Protein AF-A0A944RLY0-F1 (afdb_monomer)

pLDDT: mean 78.67, std 9.98, range [47.44, 89.25]

Mean predicted aligned error: 11.29 Å

Structure (mmCIF, N/CA/C/O backbone):
data_AF-A0A944RLY0-F1
#
_entry.id   AF-A0A944RLY0-F1
#
loop_
_atom_site.group_PDB
_atom_site.id
_atom_site.type_symbol
_atom_site.label_atom_id
_atom_site.label_alt_id
_atom_site.label_comp_id
_atom_site.label_asym_id
_atom_site.label_entity_id
_atom_site.label_seq_id
_atom_site.pdbx_PDB_ins_code
_atom_site.Cartn_x
_atom_site.Cartn_y
_atom_site.Cartn_z
_atom_site.occupancy
_atom_site.B_iso_or_equiv
_atom_site.auth_seq_id
_atom_site.auth_comp_id
_atom_site.auth_asym_id
_atom_site.auth_atom_id
_atom_site.pdbx_PDB_model_num
ATOM 1 N N . MET A 1 1 ? -25.257 1.732 -1.515 1.00 56.75 1 MET A N 1
ATOM 2 C CA . MET A 1 1 ? -23.867 2.101 -1.173 1.00 56.75 1 MET A CA 1
ATOM 3 C C . MET A 1 1 ? -23.917 3.316 -0.268 1.00 56.75 1 MET A C 1
ATOM 5 O O . MET A 1 1 ? -24.567 4.286 -0.644 1.00 56.75 1 MET A O 1
ATOM 9 N N . SER A 1 2 ? -23.332 3.249 0.930 1.00 76.38 2 SER A N 1
ATOM 10 C CA . SER A 1 2 ? -23.209 4.427 1.796 1.00 76.38 2 SER A CA 1
ATOM 11 C C . SER A 1 2 ? -22.203 5.405 1.179 1.00 76.38 2 SER A C 1
ATOM 13 O O . SER A 1 2 ? -21.311 5.002 0.429 1.00 76.38 2 SER A O 1
ATOM 15 N N . LYS A 1 3 ? -22.363 6.705 1.449 1.00 80.19 3 LYS A N 1
ATOM 16 C CA . LYS A 1 3 ? -21.466 7.764 0.942 1.00 80.19 3 LYS A CA 1
ATOM 17 C C . LYS A 1 3 ? -19.996 7.478 1.276 1.00 80.19 3 LYS A C 1
ATOM 19 O O . LYS A 1 3 ? -19.114 7.736 0.464 1.00 80.19 3 LYS A O 1
ATOM 24 N N . ASP A 1 4 ? -19.768 6.850 2.419 1.00 81.50 4 ASP A N 1
ATOM 25 C CA . ASP A 1 4 ? -18.459 6.464 2.942 1.00 81.50 4 ASP A CA 1
ATOM 26 C C . ASP A 1 4 ? -17.734 5.482 2.007 1.00 81.50 4 ASP A C 1
ATOM 28 O O . ASP A 1 4 ? -16.530 5.594 1.787 1.00 81.50 4 ASP A O 1
ATOM 32 N N . THR A 1 5 ? -18.473 4.560 1.374 1.00 83.75 5 THR A N 1
ATOM 33 C CA . THR A 1 5 ? -17.919 3.610 0.396 1.00 83.75 5 THR A CA 1
ATOM 34 C C . THR A 1 5 ? -17.418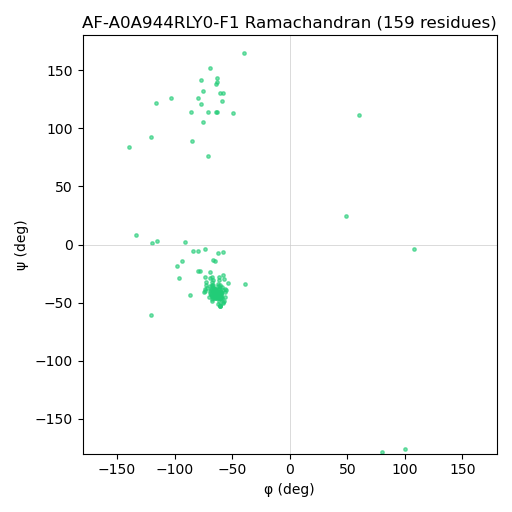 4.328 -0.857 1.00 83.75 5 THR A C 1
ATOM 36 O O . THR A 1 5 ? -16.344 4.013 -1.358 1.00 83.75 5 THR A O 1
ATOM 39 N N . LEU A 1 6 ? -18.170 5.317 -1.353 1.00 84.50 6 LEU A N 1
ATOM 40 C CA . LEU A 1 6 ? -17.787 6.113 -2.526 1.00 84.50 6 LEU A CA 1
ATOM 41 C C . LEU A 1 6 ? -16.517 6.931 -2.266 1.00 84.50 6 LEU A C 1
ATOM 43 O O . LEU A 1 6 ? -15.643 6.995 -3.128 1.00 84.50 6 LEU A O 1
ATOM 47 N N . ILE A 1 7 ? -16.393 7.507 -1.069 1.00 86.56 7 ILE A N 1
ATOM 48 C CA . ILE A 1 7 ? -15.205 8.273 -0.673 1.00 86.56 7 ILE A CA 1
ATOM 49 C C . ILE A 1 7 ? -13.990 7.349 -0.530 1.00 86.56 7 ILE A C 1
ATOM 51 O O . ILE A 1 7 ? -12.914 7.683 -1.020 1.00 86.56 7 ILE A O 1
ATOM 55 N N . ALA A 1 8 ? -14.160 6.167 0.070 1.00 84.12 8 ALA A N 1
ATOM 56 C CA . ALA A 1 8 ? -13.089 5.178 0.187 1.00 84.12 8 ALA A CA 1
ATOM 57 C C . ALA A 1 8 ? -12.585 4.705 -1.186 1.00 84.12 8 ALA A C 1
ATOM 59 O O . ALA A 1 8 ? -11.377 4.621 -1.406 1.00 84.12 8 ALA A O 1
ATOM 60 N N . ILE A 1 9 ? -13.498 4.460 -2.132 1.00 86.25 9 ILE A N 1
ATOM 61 C CA . ILE A 1 9 ? -13.141 4.129 -3.516 1.00 86.25 9 ILE A CA 1
ATOM 62 C C . ILE A 1 9 ? -12.345 5.283 -4.131 1.00 86.25 9 ILE A C 1
ATOM 64 O O . ILE A 1 9 ? -11.236 5.059 -4.603 1.00 86.25 9 ILE A O 1
ATOM 68 N N . GLY A 1 10 ? -12.858 6.516 -4.071 1.00 85.88 10 GLY A N 1
ATOM 69 C CA . GLY A 1 10 ? -12.179 7.690 -4.629 1.00 85.88 10 GLY A CA 1
ATOM 70 C C . GLY A 1 10 ? -10.773 7.899 -4.063 1.00 85.88 10 GLY A C 1
ATOM 71 O O . GLY A 1 10 ? -9.842 8.169 -4.818 1.00 85.88 10 GLY A O 1
ATOM 72 N N . ALA A 1 11 ? -10.596 7.695 -2.757 1.00 85.50 11 ALA A N 1
ATOM 73 C CA . ALA A 1 11 ? -9.293 7.754 -2.104 1.00 85.50 11 ALA A CA 1
ATOM 74 C C . ALA A 1 11 ? -8.324 6.673 -2.608 1.00 85.50 11 ALA A C 1
ATOM 76 O O . ALA A 1 11 ? -7.160 6.975 -2.861 1.00 85.50 11 ALA A O 1
ATOM 77 N N . GLY A 1 12 ? -8.805 5.440 -2.800 1.00 83.00 12 GLY A N 1
ATOM 78 C CA . GLY A 1 12 ? -8.017 4.353 -3.386 1.00 83.00 12 GLY A CA 1
ATOM 79 C C . GLY A 1 12 ? -7.588 4.646 -4.824 1.00 83.00 12 GLY A C 1
ATOM 80 O O . GLY A 1 12 ? -6.431 4.439 -5.178 1.00 83.00 12 GLY A O 1
ATOM 81 N N . VAL A 1 13 ? -8.494 5.204 -5.634 1.00 87.06 13 VAL A N 1
ATOM 82 C CA . VAL A 1 13 ? -8.194 5.625 -7.011 1.00 87.06 13 VAL A CA 1
ATOM 83 C C . VAL A 1 13 ? -7.133 6.728 -7.028 1.00 87.06 13 VAL A C 1
ATOM 85 O O . VAL A 1 13 ? -6.124 6.593 -7.715 1.00 87.06 13 VAL A O 1
ATOM 88 N N . LEU A 1 14 ? -7.328 7.797 -6.248 1.00 87.31 14 LEU A N 1
ATOM 89 C CA . LEU A 1 14 ? -6.378 8.910 -6.125 1.00 87.31 14 LEU A CA 1
ATOM 90 C C . LEU A 1 14 ? -4.990 8.431 -5.690 1.00 87.31 14 LEU A C 1
ATOM 92 O O . LEU A 1 14 ? -3.990 8.838 -6.277 1.00 87.31 14 LEU A O 1
ATOM 96 N N . SER A 1 15 ? -4.945 7.546 -4.695 1.00 83.12 15 SER A N 1
ATOM 97 C CA . SER A 1 15 ? -3.709 6.947 -4.198 1.00 83.12 15 SER A CA 1
ATOM 98 C C . SER A 1 15 ? -3.001 6.118 -5.271 1.00 83.12 15 SER A C 1
ATOM 100 O O . SER A 1 15 ? -1.810 6.308 -5.493 1.00 83.12 15 SER A O 1
ATOM 102 N N . ALA A 1 16 ? -3.722 5.275 -6.016 1.00 82.44 16 ALA A N 1
ATOM 103 C CA . ALA A 1 16 ? -3.121 4.487 -7.090 1.00 82.44 16 ALA A CA 1
ATOM 104 C C . ALA A 1 16 ? -2.560 5.357 -8.216 1.00 82.44 16 ALA A C 1
ATOM 106 O O . ALA A 1 16 ? -1.435 5.132 -8.655 1.00 82.44 16 ALA A O 1
ATOM 107 N N . PHE A 1 17 ? -3.294 6.389 -8.644 1.00 83.81 17 PHE A N 1
ATOM 108 C CA . PHE A 1 17 ? -2.783 7.334 -9.639 1.00 83.81 17 PHE A CA 1
ATOM 109 C C . PHE A 1 17 ? -1.510 8.027 -9.153 1.00 83.81 17 PHE A C 1
ATOM 111 O O . PHE A 1 17 ? -0.531 8.095 -9.896 1.00 83.81 17 PHE A O 1
ATOM 118 N N . ALA A 1 18 ? -1.504 8.485 -7.900 1.00 81.94 18 ALA A N 1
ATOM 119 C CA . ALA A 1 18 ? -0.342 9.104 -7.277 1.00 81.94 18 ALA A CA 1
ATOM 120 C C . ALA A 1 18 ? 0.851 8.132 -7.187 1.00 81.94 18 ALA A C 1
ATOM 122 O O . ALA A 1 18 ? 1.972 8.509 -7.526 1.00 81.94 18 ALA A O 1
ATOM 123 N N . ALA A 1 19 ? 0.609 6.866 -6.838 1.00 80.00 19 ALA A N 1
ATOM 124 C CA . ALA A 1 19 ? 1.631 5.824 -6.778 1.00 80.00 19 ALA A CA 1
ATOM 125 C C . ALA A 1 19 ? 2.198 5.462 -8.159 1.00 80.00 19 ALA A C 1
ATOM 127 O O . ALA A 1 19 ? 3.378 5.149 -8.276 1.00 80.00 19 ALA A O 1
ATOM 128 N N . THR A 1 20 ? 1.391 5.537 -9.220 1.00 80.38 20 THR A N 1
ATOM 129 C CA . THR A 1 20 ? 1.829 5.262 -10.601 1.00 80.38 20 THR A CA 1
ATOM 130 C C . THR A 1 20 ? 2.335 6.491 -11.352 1.00 80.38 20 THR A C 1
ATOM 132 O O . THR A 1 20 ? 2.720 6.385 -12.515 1.00 80.38 20 THR A O 1
ATOM 135 N N . ALA A 1 21 ? 2.386 7.658 -10.704 1.00 82.19 21 ALA A N 1
ATOM 136 C CA . ALA A 1 21 ? 2.787 8.909 -11.345 1.00 82.19 21 ALA A CA 1
ATOM 137 C C . ALA A 1 21 ? 4.199 8.850 -11.953 1.00 82.19 21 ALA A C 1
ATOM 139 O O . ALA A 1 21 ? 4.483 9.568 -12.913 1.00 82.19 21 ALA A O 1
ATOM 140 N N . PHE A 1 22 ? 5.078 7.984 -11.430 1.00 77.56 22 PHE A N 1
ATOM 141 C CA . PHE A 1 22 ? 6.435 7.798 -11.955 1.00 77.56 22 PHE A CA 1
ATOM 142 C C . PHE A 1 22 ? 6.456 7.297 -13.406 1.00 77.56 22 PHE A C 1
ATOM 144 O O . PHE A 1 22 ? 7.390 7.633 -14.130 1.00 77.56 22 PHE A O 1
ATOM 151 N N . ILE A 1 23 ? 5.423 6.570 -13.855 1.00 79.75 23 ILE A N 1
ATOM 152 C CA . ILE A 1 23 ? 5.314 6.063 -15.234 1.00 79.75 23 ILE A CA 1
ATOM 153 C C . ILE A 1 23 ? 5.269 7.225 -16.235 1.00 79.75 23 ILE A C 1
ATOM 155 O O . ILE A 1 23 ? 5.821 7.141 -17.327 1.00 79.75 23 ILE A O 1
ATOM 159 N N . SER A 1 24 ? 4.655 8.342 -15.849 1.00 74.25 24 SER A N 1
ATOM 160 C CA . SER A 1 24 ? 4.478 9.507 -16.717 1.00 74.25 24 SER A CA 1
ATOM 161 C C . SER A 1 24 ? 5.765 10.314 -16.941 1.00 74.25 24 SER A C 1
ATOM 163 O O . SER A 1 24 ? 5.720 11.306 -17.665 1.00 74.25 24 SER A O 1
ATOM 165 N N . HIS A 1 25 ? 6.886 9.953 -16.295 1.00 76.69 25 HIS A N 1
ATOM 166 C CA . HIS A 1 25 ? 8.175 10.671 -16.331 1.00 76.69 25 HIS A CA 1
ATOM 167 C C . HIS A 1 25 ? 8.061 12.191 -16.081 1.00 76.69 25 HIS A C 1
ATOM 169 O O . HIS A 1 25 ? 8.908 12.979 -16.504 1.00 76.69 25 HIS A O 1
ATOM 175 N N . ALA A 1 26 ? 7.002 12.622 -15.391 1.00 79.12 26 ALA A N 1
ATOM 176 C CA . ALA A 1 26 ? 6.717 14.029 -15.174 1.00 79.12 26 ALA A CA 1
ATOM 177 C C . ALA A 1 26 ? 7.631 14.613 -14.079 1.00 79.12 26 ALA A C 1
ATOM 179 O O . ALA A 1 26 ? 7.855 13.960 -13.050 1.00 79.12 26 ALA A O 1
ATOM 180 N N . PRO A 1 27 ? 8.115 15.860 -14.231 1.00 74.25 27 PRO A N 1
ATOM 181 C CA . PRO A 1 27 ? 8.819 16.547 -13.156 1.00 74.25 27 PRO A CA 1
ATOM 182 C C . PRO A 1 27 ? 7.855 16.738 -11.975 1.00 74.25 27 PRO A C 1
ATOM 184 O O . PRO A 1 27 ? 6.849 17.431 -12.089 1.00 74.25 27 PRO A O 1
ATOM 187 N N . GLY A 1 28 ? 8.135 16.073 -10.851 1.00 76.25 28 GLY A N 1
ATOM 188 C CA . GLY A 1 28 ? 7.268 16.059 -9.662 1.00 76.25 28 GLY A CA 1
ATOM 189 C C . GLY A 1 28 ? 6.532 14.740 -9.40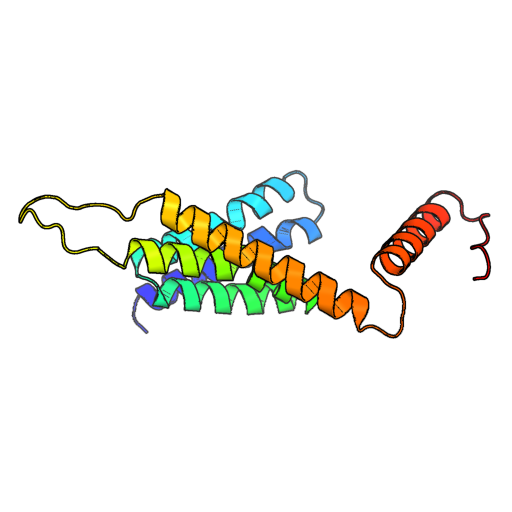7 1.00 76.25 28 GLY A C 1
ATOM 190 O O . GLY A 1 28 ? 5.914 14.588 -8.356 1.00 76.25 28 GLY A O 1
ATOM 191 N N . ALA A 1 29 ? 6.655 13.750 -10.296 1.00 80.19 29 ALA A N 1
ATOM 192 C CA . ALA A 1 29 ? 6.064 12.427 -10.098 1.00 80.19 29 ALA A CA 1
ATOM 193 C C . ALA A 1 29 ? 6.496 11.762 -8.778 1.00 80.19 29 ALA A C 1
ATOM 195 O O . ALA A 1 29 ? 5.666 11.193 -8.078 1.00 80.19 29 ALA A O 1
ATOM 196 N N . MET A 1 30 ? 7.767 11.903 -8.385 1.00 78.88 30 MET A N 1
ATOM 197 C CA . MET A 1 30 ? 8.267 11.372 -7.108 1.00 78.88 30 MET A CA 1
ATOM 198 C C . MET A 1 30 ? 7.539 11.969 -5.900 1.00 78.88 30 MET A C 1
ATOM 200 O O . MET A 1 30 ? 7.248 11.261 -4.942 1.00 78.88 30 MET A O 1
ATOM 204 N N . MET A 1 31 ? 7.187 13.255 -5.955 1.00 83.56 31 MET A N 1
ATOM 205 C CA . MET A 1 31 ? 6.448 13.911 -4.877 1.00 83.56 31 MET A CA 1
ATOM 206 C C . MET A 1 31 ? 5.018 13.364 -4.763 1.00 83.56 31 MET A C 1
ATOM 208 O O . MET A 1 31 ? 4.520 13.189 -3.654 1.00 83.56 31 MET A O 1
ATOM 212 N N . LEU A 1 32 ? 4.383 13.031 -5.893 1.00 82.44 32 LEU A N 1
ATOM 213 C CA . LEU A 1 32 ? 3.072 12.377 -5.910 1.00 82.44 32 LEU A CA 1
ATOM 214 C C . LEU A 1 32 ? 3.130 10.971 -5.310 1.00 82.44 32 LEU A C 1
ATOM 216 O O . LEU A 1 32 ? 2.249 10.628 -4.530 1.00 82.44 32 LEU A O 1
ATOM 220 N N . VAL A 1 33 ? 4.182 10.198 -5.590 1.00 82.50 33 VAL A N 1
ATOM 221 C CA . VAL A 1 33 ? 4.351 8.856 -5.008 1.00 82.50 33 VAL A CA 1
ATOM 222 C C . VAL A 1 33 ? 4.406 8.920 -3.479 1.00 82.50 33 VAL A C 1
ATOM 224 O O . VAL A 1 33 ? 3.737 8.131 -2.821 1.00 82.50 33 VAL A O 1
ATOM 227 N N . TYR A 1 34 ? 5.113 9.897 -2.900 1.00 81.62 34 TYR A N 1
ATOM 228 C CA . TYR A 1 34 ? 5.120 10.103 -1.442 1.00 81.62 34 TYR A CA 1
ATOM 229 C C . TYR A 1 34 ? 3.772 10.576 -0.882 1.00 81.62 34 TYR A C 1
ATOM 231 O O . TYR A 1 34 ? 3.453 10.323 0.276 1.00 81.62 34 TYR A O 1
ATOM 239 N N . MET A 1 35 ? 2.968 11.271 -1.687 1.00 85.44 35 MET A N 1
ATOM 240 C CA . MET A 1 35 ? 1.624 11.709 -1.302 1.00 85.44 35 MET A CA 1
ATOM 241 C C . MET A 1 35 ? 0.555 10.632 -1.521 1.00 85.44 35 MET A C 1
ATOM 243 O O . MET A 1 35 ? -0.589 10.838 -1.119 1.00 85.44 35 MET A O 1
ATOM 247 N N . ALA A 1 36 ? 0.894 9.490 -2.124 1.00 84.81 36 ALA A N 1
ATOM 248 C CA . ALA A 1 36 ? -0.057 8.419 -2.403 1.00 84.81 36 ALA A CA 1
ATOM 249 C C . ALA A 1 36 ? -0.692 7.847 -1.126 1.00 84.81 36 ALA A C 1
ATOM 251 O O . ALA A 1 36 ? -1.865 7.473 -1.141 1.00 84.81 36 ALA A O 1
ATOM 252 N N . ASP A 1 37 ? 0.027 7.855 -0.003 1.00 86.12 37 ASP A N 1
ATOM 253 C CA . ASP A 1 37 ? -0.471 7.322 1.268 1.00 86.12 37 ASP A CA 1
ATOM 254 C C . ASP A 1 37 ? -1.524 8.223 1.928 1.00 86.12 37 ASP A C 1
ATOM 256 O O . ASP A 1 37 ? -2.403 7.745 2.648 1.00 86.12 37 ASP A O 1
ATOM 260 N N . LEU A 1 38 ? -1.480 9.536 1.672 1.00 87.25 38 LEU A N 1
ATOM 261 C CA . LEU A 1 38 ? -2.330 10.523 2.346 1.00 87.25 38 LEU A CA 1
ATOM 262 C C . LEU A 1 38 ? -3.831 10.279 2.122 1.00 87.25 38 LEU A C 1
ATOM 264 O O . LEU A 1 38 ? -4.567 10.184 3.108 1.00 87.25 38 LEU A O 1
ATOM 268 N N . PRO A 1 39 ? -4.321 10.150 0.870 1.00 84.69 39 PRO A N 1
ATOM 269 C CA . PRO A 1 39 ? -5.723 9.836 0.607 1.00 84.69 39 PRO A CA 1
ATOM 270 C C . PRO A 1 39 ? -6.166 8.544 1.298 1.00 84.69 39 PRO A C 1
ATOM 272 O O . PRO A 1 39 ? -7.275 8.472 1.833 1.00 84.69 39 PRO A O 1
ATOM 275 N N . LEU A 1 40 ? -5.283 7.543 1.327 1.00 84.56 40 LEU A N 1
ATOM 276 C CA . LEU A 1 40 ? -5.541 6.234 1.913 1.00 84.56 40 LEU A CA 1
ATOM 277 C C . LEU A 1 40 ? -5.715 6.332 3.438 1.00 84.56 40 LEU A C 1
ATOM 279 O O . LEU A 1 40 ? -6.703 5.828 3.982 1.00 84.56 40 LEU A O 1
ATOM 283 N N . PHE A 1 41 ? -4.818 7.063 4.107 1.00 85.81 41 PHE A N 1
ATOM 284 C CA . PHE A 1 41 ? -4.922 7.377 5.531 1.00 85.81 41 PHE A CA 1
ATOM 285 C C . PHE A 1 41 ? -6.164 8.202 5.855 1.00 85.81 41 PHE A C 1
ATOM 287 O O . PHE A 1 41 ? -6.860 7.879 6.814 1.00 85.81 41 PHE A O 1
ATOM 294 N N . MET A 1 42 ? -6.491 9.226 5.061 1.00 86.38 42 MET A N 1
ATOM 295 C CA . MET A 1 42 ? -7.684 10.043 5.304 1.00 86.38 42 MET A CA 1
ATOM 296 C C . MET A 1 42 ? -8.964 9.206 5.252 1.00 86.38 42 MET A C 1
ATOM 298 O O . MET A 1 42 ? -9.797 9.306 6.150 1.00 86.38 42 MET A O 1
ATOM 302 N N . ALA A 1 43 ? -9.112 8.341 4.245 1.00 86.69 43 ALA A N 1
ATOM 303 C CA . ALA A 1 43 ? -10.279 7.468 4.137 1.00 86.69 43 ALA A CA 1
ATOM 304 C C . ALA A 1 43 ? -10.355 6.444 5.281 1.00 86.69 43 ALA A C 1
ATOM 306 O O . ALA A 1 43 ? -11.447 6.161 5.783 1.00 86.69 43 ALA A O 1
ATOM 307 N N . GLY A 1 44 ? -9.211 5.902 5.704 1.00 82.88 44 GLY A N 1
ATOM 308 C CA . GLY A 1 44 ? -9.130 4.947 6.805 1.00 82.88 44 GLY A CA 1
ATOM 309 C C . GLY A 1 44 ? -9.406 5.562 8.176 1.00 82.88 44 GLY A C 1
ATOM 310 O O . GLY A 1 44 ? -10.172 5.016 8.962 1.00 82.88 44 GLY A O 1
ATOM 311 N N . LEU A 1 45 ? -8.825 6.723 8.469 1.00 82.38 45 LEU A N 1
ATOM 312 C CA . LEU A 1 45 ? -9.011 7.398 9.754 1.00 82.38 45 LEU A CA 1
ATOM 313 C C . LEU A 1 45 ? -10.407 8.017 9.890 1.00 82.38 45 LEU A C 1
ATOM 315 O O . LEU A 1 45 ? -10.947 8.040 10.992 1.00 82.38 45 LEU A O 1
ATOM 319 N N . ALA A 1 46 ? -11.012 8.478 8.790 1.00 83.69 46 ALA A N 1
ATOM 320 C CA . ALA A 1 46 ? -12.347 9.075 8.817 1.00 83.69 46 ALA A CA 1
ATOM 321 C C . ALA A 1 46 ? -13.473 8.044 9.008 1.00 83.69 46 ALA A C 1
ATOM 323 O O . ALA A 1 46 ? -14.423 8.314 9.740 1.00 83.69 46 ALA A O 1
ATOM 324 N N . PHE A 1 47 ? -13.382 6.876 8.359 1.00 80.50 47 PHE A N 1
ATOM 325 C CA . PHE A 1 47 ? -14.480 5.893 8.313 1.00 80.50 47 PHE A CA 1
ATOM 326 C C . PHE A 1 47 ? -14.124 4.517 8.908 1.00 80.50 47 PHE A C 1
ATOM 328 O O . PHE A 1 47 ? -14.966 3.620 8.942 1.00 80.50 47 PHE A O 1
ATOM 335 N N . GLY A 1 48 ? -12.902 4.345 9.418 1.00 83.44 48 GLY A N 1
ATOM 336 C CA . GLY A 1 48 ? -12.448 3.154 10.134 1.00 83.44 48 GLY A CA 1
ATOM 337 C C . GLY A 1 48 ? -11.612 2.162 9.303 1.00 83.44 48 GLY A C 1
ATOM 338 O O . GLY A 1 48 ? -11.298 2.371 8.134 1.00 83.44 48 GLY A O 1
ATOM 339 N N . PRO A 1 49 ? -11.233 1.013 9.887 1.00 82.44 49 PRO A N 1
ATOM 340 C CA . PRO A 1 49 ? -10.312 0.070 9.245 1.00 82.44 49 PRO A CA 1
ATOM 341 C C . PRO A 1 49 ? -10.907 -0.648 8.022 1.00 82.44 49 PRO A C 1
ATOM 343 O O . PRO A 1 49 ? -10.163 -1.098 7.152 1.00 82.44 49 PRO A O 1
ATOM 346 N N . GLN A 1 50 ? -12.238 -0.755 7.925 1.00 82.56 50 GLN A N 1
ATOM 347 C CA . GLN A 1 50 ? -12.900 -1.365 6.766 1.00 82.56 50 GLN A CA 1
ATOM 348 C C . GLN A 1 50 ? -12.813 -0.479 5.516 1.00 82.56 50 GLN A C 1
ATOM 350 O O . GLN A 1 50 ? -12.606 -1.000 4.420 1.00 82.56 50 GLN A O 1
ATOM 355 N N . SER A 1 51 ? -12.913 0.848 5.663 1.00 82.12 51 SER A N 1
ATOM 356 C CA . SER A 1 51 ? -12.730 1.771 4.538 1.00 82.12 51 SER A CA 1
ATOM 357 C C . SER A 1 51 ? -11.275 1.808 4.076 1.00 82.12 51 SER A C 1
ATOM 359 O O . SER A 1 51 ? -11.051 1.868 2.872 1.00 82.12 51 SER A O 1
ATOM 361 N N . ALA A 1 52 ? -10.307 1.690 4.996 1.00 82.94 52 ALA A N 1
ATOM 362 C CA . ALA A 1 52 ? -8.882 1.562 4.668 1.00 82.94 52 ALA A CA 1
ATOM 363 C C . ALA A 1 52 ? -8.583 0.296 3.848 1.00 82.94 52 ALA A C 1
ATOM 365 O O . ALA A 1 52 ? -7.833 0.337 2.877 1.00 82.94 52 ALA A O 1
ATOM 366 N N . ALA A 1 53 ? -9.193 -0.836 4.217 1.00 85.75 53 ALA A N 1
ATOM 367 C CA . ALA A 1 53 ? -9.040 -2.078 3.462 1.00 85.75 53 ALA A CA 1
ATOM 368 C C . ALA A 1 53 ? -9.654 -1.962 2.058 1.00 85.75 53 ALA A C 1
ATOM 370 O O . ALA A 1 53 ? -9.059 -2.414 1.082 1.00 85.75 53 ALA A O 1
ATOM 371 N N . LEU A 1 54 ? -10.826 -1.328 1.945 1.00 87.38 54 LEU A N 1
ATOM 372 C CA . LEU A 1 54 ? -11.494 -1.130 0.661 1.00 87.38 54 LEU A CA 1
ATOM 373 C C . LEU A 1 54 ? -10.719 -0.170 -0.249 1.00 87.38 54 LEU A C 1
ATOM 375 O O . LEU A 1 54 ? -10.518 -0.484 -1.420 1.00 87.38 54 LEU A O 1
ATOM 379 N N . SER A 1 55 ? -10.267 0.974 0.271 1.00 85.56 55 SER A N 1
ATOM 380 C CA . SER A 1 55 ? -9.458 1.929 -0.493 1.00 85.56 55 SER 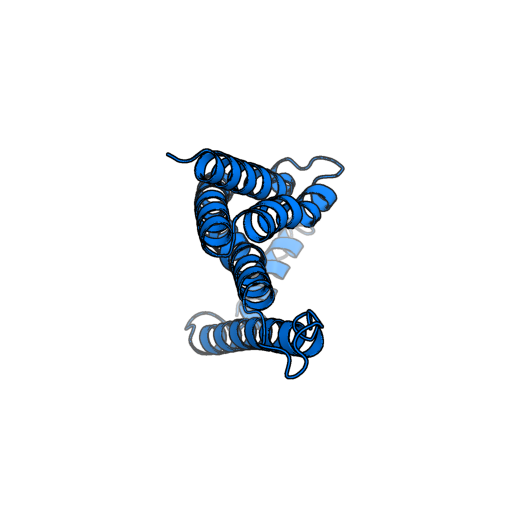A CA 1
ATOM 381 C C . SER A 1 55 ? -8.139 1.296 -0.937 1.00 85.56 55 SER A C 1
ATOM 383 O O . SER A 1 55 ? -7.767 1.427 -2.101 1.00 85.56 55 SER A O 1
ATOM 385 N N . GLY A 1 56 ? -7.487 0.529 -0.058 1.00 86.19 56 GLY A N 1
ATOM 386 C CA . GLY A 1 56 ? -6.296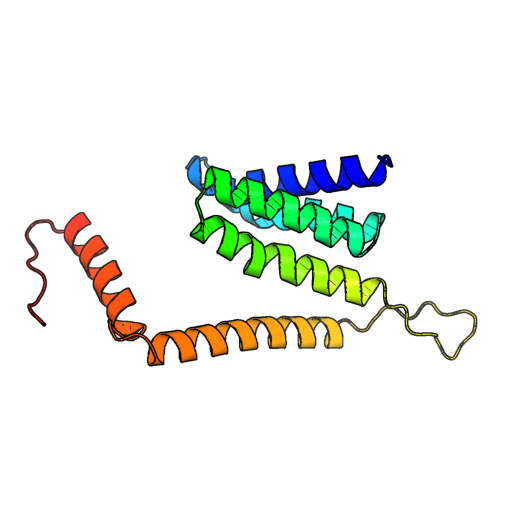 -0.252 -0.383 1.00 86.19 56 GLY A CA 1
ATOM 387 C C . GLY A 1 56 ? -6.540 -1.295 -1.477 1.00 86.19 56 GLY A C 1
ATOM 388 O O . GLY A 1 56 ? -5.747 -1.390 -2.408 1.00 86.19 56 GLY A O 1
ATOM 389 N N . ALA A 1 57 ? -7.656 -2.030 -1.427 1.00 88.12 57 ALA A N 1
ATOM 390 C CA . ALA A 1 57 ? -8.008 -3.026 -2.444 1.00 88.12 57 ALA A CA 1
ATOM 391 C C . ALA A 1 57 ? -8.297 -2.394 -3.817 1.00 88.12 57 ALA A C 1
ATOM 393 O O . ALA A 1 57 ? -7.848 -2.901 -4.845 1.00 88.12 57 ALA A O 1
ATOM 394 N N . VAL A 1 58 ? -9.014 -1.266 -3.838 1.00 89.25 58 VAL A N 1
ATOM 395 C CA . VAL A 1 58 ? -9.262 -0.497 -5.067 1.00 89.25 58 VAL A CA 1
ATOM 396 C C . VAL A 1 58 ? -7.948 0.041 -5.627 1.00 89.25 58 VAL A C 1
ATOM 398 O O . VAL A 1 58 ? -7.687 -0.101 -6.822 1.00 89.25 58 VAL A O 1
ATOM 401 N N . GLY A 1 59 ? -7.103 0.610 -4.765 1.00 85.44 59 GLY A N 1
ATOM 402 C CA . GLY A 1 59 ? -5.803 1.127 -5.168 1.00 85.44 59 GLY A CA 1
ATOM 403 C C . GLY A 1 59 ? -4.892 0.031 -5.727 1.00 85.44 59 GLY A C 1
ATOM 404 O O . GLY A 1 59 ? -4.280 0.215 -6.773 1.00 85.44 59 GLY A O 1
ATOM 405 N N . PHE A 1 60 ? -4.895 -1.153 -5.107 1.00 88.44 60 PHE A N 1
ATOM 406 C CA . PHE A 1 60 ? -4.162 -2.330 -5.574 1.00 88.44 60 PHE A CA 1
ATOM 407 C C . PHE A 1 60 ? -4.600 -2.766 -6.977 1.00 88.44 60 PHE A C 1
ATOM 409 O O . PHE A 1 60 ? -3.749 -3.009 -7.833 1.00 88.44 60 PHE A O 1
ATOM 416 N N . MET A 1 61 ? -5.912 -2.825 -7.241 1.00 88.75 61 MET A N 1
ATOM 417 C CA . MET A 1 61 ? -6.407 -3.161 -8.580 1.00 88.75 61 MET A CA 1
ATOM 418 C C . MET A 1 61 ? -5.963 -2.133 -9.620 1.00 88.75 61 MET A C 1
ATOM 420 O O . MET A 1 61 ? -5.474 -2.519 -10.678 1.00 88.75 61 MET A O 1
ATOM 424 N N . ILE A 1 62 ? -6.091 -0.835 -9.328 1.00 88.94 62 ILE A N 1
ATOM 425 C CA . ILE A 1 62 ? -5.715 0.213 -10.286 1.00 88.94 62 ILE A CA 1
ATOM 426 C C . ILE A 1 62 ? -4.205 0.246 -10.513 1.00 88.94 62 ILE A C 1
ATOM 428 O O . ILE A 1 62 ? -3.771 0.288 -11.662 1.00 88.94 62 ILE A O 1
ATOM 432 N N . ALA A 1 63 ? -3.399 0.152 -9.455 1.00 86.12 63 ALA A N 1
ATOM 433 C CA . ALA A 1 63 ? -1.948 0.063 -9.574 1.00 86.12 63 ALA A CA 1
ATOM 434 C C . ALA A 1 63 ? -1.530 -1.152 -10.419 1.00 86.12 63 ALA A C 1
ATOM 436 O O . ALA A 1 63 ? -0.635 -1.039 -11.255 1.00 86.12 63 ALA A O 1
ATOM 437 N N . GLY A 1 64 ? -2.221 -2.287 -10.269 1.00 85.56 64 GLY A N 1
ATOM 438 C CA . GLY A 1 64 ? -2.002 -3.473 -11.094 1.00 85.56 64 GLY A CA 1
ATOM 439 C C . GLY A 1 64 ? -2.416 -3.317 -12.552 1.00 85.56 64 GLY A C 1
ATOM 440 O O . GLY A 1 64 ? -1.710 -3.794 -13.436 1.00 85.56 64 GLY A O 1
ATOM 441 N N . MET A 1 65 ? -3.518 -2.617 -12.823 1.00 87.00 65 MET A N 1
ATOM 442 C CA . MET A 1 65 ? -3.948 -2.322 -14.192 1.00 87.00 65 MET A CA 1
ATOM 443 C C . MET A 1 65 ? -2.995 -1.356 -14.907 1.00 87.00 65 MET A C 1
ATOM 445 O O . MET A 1 65 ? -2.795 -1.487 -16.110 1.00 87.00 65 MET A O 1
ATOM 449 N N . LEU A 1 66 ? -2.415 -0.397 -14.181 1.00 85.81 66 LEU A N 1
ATOM 450 C CA . LEU A 1 66 ? -1.547 0.639 -14.747 1.00 85.81 66 LEU A CA 1
ATOM 451 C C . LEU A 1 66 ? -0.076 0.207 -14.852 1.00 85.81 66 LEU A C 1
ATOM 453 O O . LEU A 1 66 ? 0.568 0.482 -15.859 1.00 85.81 66 LEU A O 1
ATOM 457 N N . GLY A 1 67 ? 0.461 -0.446 -13.818 1.00 79.69 67 GLY A N 1
ATOM 458 C CA . GLY A 1 67 ? 1.882 -0.804 -13.710 1.00 79.69 67 GLY A CA 1
ATOM 459 C C . GLY A 1 67 ? 2.173 -2.310 -13.712 1.00 79.69 67 GLY A C 1
ATOM 460 O O . GLY A 1 67 ? 3.325 -2.710 -13.544 1.00 79.69 67 GLY A O 1
ATOM 461 N N . GLY A 1 68 ? 1.156 -3.159 -13.877 1.00 85.06 68 GLY A N 1
ATOM 462 C CA . GLY A 1 68 ? 1.292 -4.616 -13.867 1.00 85.06 68 GLY A CA 1
ATOM 463 C C . GLY A 1 68 ? 1.371 -5.235 -12.464 1.00 85.06 68 GLY A C 1
ATOM 464 O O . GLY A 1 68 ? 1.295 -4.559 -11.437 1.00 85.06 68 GLY A O 1
ATOM 465 N N . GLY A 1 69 ? 1.534 -6.562 -12.411 1.00 82.81 69 GLY A N 1
ATOM 466 C CA . GLY A 1 69 ? 1.476 -7.334 -11.159 1.00 82.81 69 GLY A CA 1
ATOM 467 C C . GLY A 1 69 ? 2.531 -6.941 -10.119 1.00 82.81 69 GLY A C 1
ATOM 468 O O . GLY A 1 69 ? 2.236 -6.925 -8.925 1.00 82.81 69 GLY A O 1
ATOM 469 N N . LEU A 1 70 ? 3.735 -6.556 -10.559 1.00 80.81 70 LEU A N 1
ATOM 470 C CA . LEU A 1 70 ? 4.788 -6.067 -9.663 1.00 80.81 70 LEU A CA 1
ATOM 471 C C . LEU A 1 70 ? 4.409 -4.730 -9.013 1.00 80.81 70 LEU A C 1
ATOM 473 O O . LEU A 1 70 ? 4.562 -4.588 -7.802 1.00 80.81 70 LEU A O 1
ATOM 477 N N . ALA A 1 71 ? 3.861 -3.779 -9.777 1.00 80.19 71 ALA A N 1
ATOM 478 C CA . ALA A 1 71 ? 3.409 -2.500 -9.231 1.00 80.19 71 ALA A CA 1
ATOM 479 C C . ALA A 1 71 ? 2.252 -2.687 -8.238 1.00 80.19 71 ALA A C 1
ATOM 481 O O . ALA A 1 71 ? 2.259 -2.071 -7.173 1.00 80.19 71 ALA A O 1
ATOM 482 N N . ALA A 1 72 ? 1.310 -3.589 -8.543 1.00 84.56 72 ALA A N 1
ATOM 483 C CA . ALA A 1 72 ? 0.249 -3.974 -7.612 1.00 84.56 72 ALA A CA 1
ATOM 484 C C . ALA A 1 72 ? 0.836 -4.527 -6.308 1.00 84.56 72 ALA A C 1
ATOM 486 O O . ALA A 1 72 ? 0.471 -4.083 -5.223 1.00 84.56 72 ALA A O 1
ATOM 487 N N . GLY A 1 73 ? 1.779 -5.470 -6.416 1.00 84.06 73 GLY A N 1
ATOM 488 C CA . GLY A 1 73 ? 2.452 -6.081 -5.273 1.00 84.06 73 GLY A CA 1
ATOM 489 C C . GLY A 1 73 ? 3.148 -5.047 -4.393 1.00 84.06 73 GLY A C 1
ATOM 490 O O . GLY A 1 73 ? 2.917 -5.025 -3.186 1.00 84.06 73 GLY A O 1
ATOM 491 N N . ILE A 1 74 ? 3.932 -4.148 -4.996 1.00 85.19 74 ILE A N 1
ATOM 492 C CA . ILE A 1 74 ? 4.628 -3.070 -4.283 1.00 85.19 74 ILE A CA 1
ATOM 493 C C . ILE A 1 74 ? 3.621 -2.141 -3.601 1.00 85.19 74 ILE A C 1
ATOM 495 O O . ILE A 1 74 ? 3.759 -1.885 -2.409 1.00 85.19 74 ILE A O 1
ATOM 499 N N . PHE A 1 75 ? 2.580 -1.689 -4.304 1.00 85.94 75 PHE A N 1
ATOM 500 C CA . PHE A 1 75 ? 1.538 -0.842 -3.719 1.00 85.94 75 PHE A CA 1
ATOM 501 C C . PHE A 1 75 ? 0.839 -1.532 -2.538 1.00 85.94 75 PHE A C 1
ATOM 503 O O . PHE A 1 75 ? 0.675 -0.953 -1.466 1.00 85.94 75 PHE A O 1
ATOM 510 N N . GLY A 1 76 ? 0.466 -2.801 -2.707 1.00 86.81 76 GLY A N 1
ATOM 511 C CA . GLY A 1 76 ? -0.195 -3.590 -1.674 1.00 86.81 76 GLY A CA 1
ATOM 512 C C . GLY A 1 76 ? 0.664 -3.746 -0.421 1.00 86.81 76 GLY A C 1
ATOM 513 O O . GLY A 1 76 ? 0.210 -3.442 0.679 1.00 86.81 76 GLY A O 1
ATOM 514 N N . LEU A 1 77 ? 1.910 -4.194 -0.590 1.00 85.12 77 LEU A N 1
ATOM 515 C CA . LEU A 1 77 ? 2.829 -4.494 0.512 1.00 85.12 77 LEU A CA 1
ATOM 516 C C . LEU A 1 77 ? 3.391 -3.242 1.186 1.00 85.12 77 LEU A C 1
ATOM 518 O O . LEU A 1 77 ? 3.513 -3.226 2.408 1.00 85.12 77 LEU A O 1
ATOM 522 N N . MET A 1 78 ? 3.738 -2.216 0.407 1.00 83.25 78 MET A N 1
ATOM 523 C CA . MET A 1 78 ? 4.473 -1.048 0.905 1.00 83.25 78 MET A CA 1
ATOM 524 C C . MET A 1 78 ? 3.584 0.150 1.238 1.00 83.25 78 MET A C 1
ATOM 526 O O . MET A 1 78 ? 4.031 1.005 1.992 1.00 83.25 78 MET A O 1
ATOM 530 N N . GLN A 1 79 ? 2.346 0.218 0.731 1.00 85.38 79 GLN A N 1
ATOM 531 C CA . GLN A 1 79 ? 1.422 1.331 1.012 1.00 85.38 79 GLN A CA 1
ATOM 532 C C . GLN A 1 79 ? 0.132 0.848 1.676 1.00 85.38 79 GLN A C 1
ATOM 534 O O . GLN A 1 79 ? -0.160 1.200 2.818 1.00 85.38 79 GLN A O 1
ATOM 539 N N . ALA A 1 80 ? -0.634 -0.021 1.012 1.00 86.50 80 ALA A N 1
ATOM 540 C CA . ALA A 1 80 ? -1.967 -0.388 1.492 1.00 86.50 80 ALA A CA 1
ATOM 541 C C . ALA A 1 80 ? -1.944 -1.141 2.837 1.00 86.50 80 ALA A C 1
ATOM 543 O O . ALA A 1 80 ? -2.737 -0.848 3.736 1.00 86.50 80 ALA A O 1
ATOM 544 N N . LEU A 1 81 ? -1.027 -2.098 2.991 1.00 86.19 81 LEU A N 1
ATOM 545 C CA . LEU A 1 81 ? -0.897 -2.923 4.191 1.00 86.19 81 LEU A CA 1
ATOM 546 C C . LEU A 1 81 ? -0.441 -2.127 5.432 1.00 86.19 81 LEU A C 1
ATOM 548 O O . LEU A 1 81 ? -1.114 -2.239 6.463 1.00 86.19 81 LEU A O 1
ATOM 552 N N . PRO A 1 82 ? 0.620 -1.292 5.380 1.00 85.38 82 PRO A N 1
ATOM 553 C CA . PRO A 1 82 ? 0.998 -0.464 6.524 1.00 85.38 82 PRO A CA 1
ATOM 554 C C . PRO A 1 82 ? -0.079 0.566 6.884 1.00 85.38 82 PRO A C 1
ATOM 556 O O . PRO A 1 82 ? -0.365 0.734 8.070 1.00 85.38 82 PRO A O 1
ATOM 559 N N . VAL A 1 83 ? -0.742 1.188 5.898 1.00 85.75 83 VAL A N 1
ATOM 560 C CA . VAL A 1 83 ? -1.867 2.10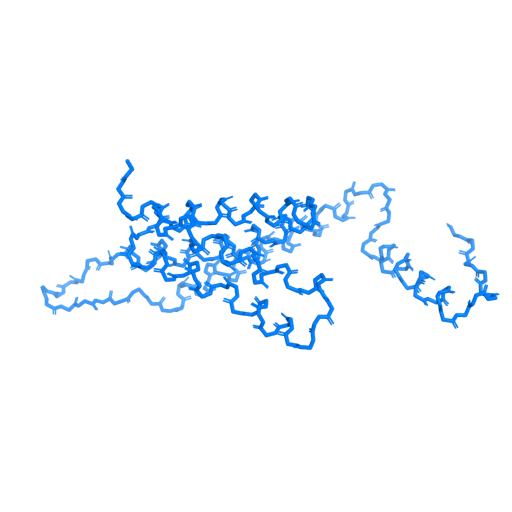9 6.149 1.00 85.75 83 VAL A CA 1
ATOM 561 C C . VAL A 1 83 ? -2.983 1.403 6.916 1.00 85.75 83 VAL A C 1
ATOM 563 O O . VAL A 1 83 ? -3.436 1.895 7.951 1.00 85.75 83 VAL A O 1
ATOM 566 N N . TRP A 1 84 ? -3.414 0.231 6.445 1.00 86.81 84 TRP A N 1
ATOM 567 C CA . TRP A 1 84 ? -4.463 -0.541 7.106 1.00 86.81 84 TRP A CA 1
ATOM 568 C C . TRP A 1 84 ? -4.081 -0.925 8.540 1.00 86.81 84 TRP A C 1
ATOM 570 O O . TRP A 1 84 ? -4.899 -0.794 9.455 1.00 86.81 84 TRP A O 1
ATOM 580 N N . LEU A 1 85 ? -2.834 -1.357 8.749 1.00 84.31 85 LEU A N 1
ATOM 581 C CA . LEU A 1 85 ? -2.342 -1.758 10.062 1.00 84.31 85 LEU A CA 1
ATOM 582 C C . LEU A 1 85 ? -2.336 -0.579 11.045 1.00 84.31 85 LEU A C 1
ATOM 584 O O . LEU A 1 85 ? -2.829 -0.716 12.164 1.00 84.31 85 LEU A O 1
ATOM 588 N N . VAL A 1 86 ? -1.864 0.594 10.621 1.00 83.00 86 VAL A N 1
ATOM 589 C CA . VAL A 1 86 ? -1.849 1.810 11.449 1.00 83.00 86 VAL A CA 1
ATOM 590 C C . VAL A 1 86 ? -3.267 2.280 11.778 1.00 83.00 86 VAL A C 1
ATOM 592 O O . VAL A 1 86 ? -3.570 2.542 12.942 1.00 83.00 86 VAL A O 1
ATOM 595 N N . VAL A 1 87 ? -4.167 2.326 10.789 1.00 83.62 87 VAL A N 1
ATOM 596 C CA . VAL A 1 87 ? -5.573 2.710 11.007 1.00 83.62 87 VAL A CA 1
ATOM 597 C C . VAL A 1 87 ? -6.247 1.755 11.994 1.00 83.62 87 VAL A C 1
ATOM 599 O O . VAL A 1 87 ? -6.953 2.193 12.903 1.00 83.62 87 VAL A O 1
ATOM 602 N N . ARG A 1 88 ? -6.000 0.445 11.868 1.00 82.00 88 ARG A N 1
ATOM 603 C CA . ARG A 1 88 ? -6.524 -0.559 12.801 1.00 82.00 88 ARG A CA 1
ATOM 604 C C . ARG A 1 88 ? -6.026 -0.321 14.229 1.00 82.00 88 ARG A C 1
ATOM 606 O O . ARG A 1 88 ? -6.836 -0.365 15.151 1.00 82.00 88 ARG A O 1
ATOM 613 N N . GLN A 1 89 ? -4.735 -0.044 14.407 1.00 77.56 89 GLN A N 1
ATOM 614 C CA . GLN A 1 89 ? -4.137 0.208 15.724 1.00 77.56 89 GLN A CA 1
ATOM 615 C C . GLN A 1 89 ? -4.647 1.508 16.359 1.00 77.56 89 GLN A C 1
ATOM 617 O O . GLN A 1 89 ? -4.908 1.537 17.556 1.00 77.56 89 GLN A O 1
ATOM 622 N N . MET A 1 90 ? -4.870 2.562 15.569 1.00 72.75 90 MET A N 1
ATOM 623 C CA . MET A 1 90 ? -5.443 3.818 16.072 1.00 72.75 90 MET A CA 1
ATOM 624 C C . MET A 1 90 ? -6.897 3.675 16.535 1.00 72.75 90 MET A C 1
ATOM 626 O O . MET A 1 90 ? -7.309 4.325 17.494 1.00 72.75 90 MET A O 1
ATOM 630 N N . VAL A 1 91 ? -7.686 2.835 15.862 1.00 71.50 91 VAL A N 1
ATOM 631 C CA . VAL A 1 91 ? -9.102 2.619 16.207 1.00 71.50 91 VAL A CA 1
ATOM 632 C C . VAL A 1 91 ? -9.266 1.670 17.399 1.00 71.50 91 VAL A C 1
ATOM 634 O O . VAL A 1 91 ? -10.276 1.740 18.104 1.00 71.50 91 VAL A O 1
ATOM 637 N N . LEU A 1 92 ? -8.270 0.825 17.683 1.00 68.06 92 LEU A N 1
ATOM 638 C CA . LEU A 1 92 ? -8.194 0.016 18.901 1.00 68.06 92 LEU A CA 1
ATOM 639 C C . LEU A 1 92 ? -7.904 0.915 20.118 1.00 68.06 92 LEU A C 1
ATOM 641 O O . LEU A 1 92 ? -6.796 0.964 20.644 1.00 68.06 92 LEU A O 1
ATOM 645 N N . LYS A 1 93 ? -8.930 1.640 20.577 1.00 56.81 93 LYS A N 1
ATOM 646 C CA . LYS A 1 93 ? -8.894 2.404 21.829 1.00 56.81 93 LYS A CA 1
ATOM 647 C C . LYS A 1 93 ? -8.599 1.459 22.994 1.00 56.81 93 LYS A C 1
ATOM 649 O O . LYS A 1 93 ? -9.353 0.512 23.226 1.00 56.81 93 LYS A O 1
ATOM 654 N N . ARG A 1 94 ? -7.539 1.729 23.760 1.00 53.28 94 ARG A N 1
ATOM 655 C CA . ARG A 1 94 ? -7.338 1.077 25.058 1.00 53.28 94 ARG A CA 1
ATOM 656 C C . ARG A 1 94 ? -8.308 1.714 26.065 1.00 53.28 94 ARG A C 1
ATOM 658 O O . ARG A 1 94 ? -8.393 2.940 26.100 1.00 53.28 94 ARG A O 1
ATOM 665 N N . PRO A 1 95 ? -9.063 0.939 26.865 1.00 51.19 95 PRO A N 1
ATOM 666 C CA . PRO A 1 95 ? -9.821 1.510 27.970 1.00 51.19 95 PRO A CA 1
ATOM 667 C C . PRO A 1 95 ? -8.829 2.090 28.982 1.00 51.19 95 PRO A C 1
ATOM 669 O O . PRO A 1 95 ? -8.037 1.351 29.569 1.00 51.19 95 PRO A O 1
ATOM 672 N N . SER A 1 96 ? -8.845 3.413 29.140 1.00 47.44 96 SER A N 1
ATOM 673 C CA . SER A 1 96 ? -8.076 4.088 30.181 1.00 47.44 96 SER A CA 1
ATOM 674 C C . SER A 1 96 ? -8.603 3.662 31.560 1.00 47.44 96 SER A C 1
ATOM 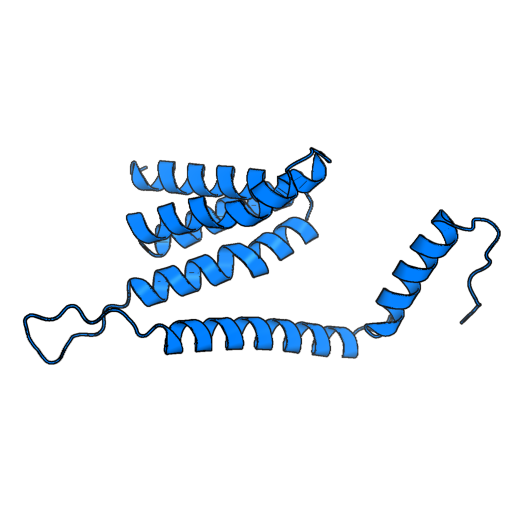676 O O . SER A 1 96 ? -9.822 3.573 31.746 1.00 47.44 96 SER A O 1
ATOM 678 N N . PRO A 1 97 ? -7.729 3.400 32.548 1.00 54.06 97 PRO A N 1
ATOM 679 C CA . PRO A 1 97 ? -8.146 3.183 33.932 1.00 54.06 97 PRO A CA 1
ATOM 680 C C . PRO A 1 97 ? -8.772 4.437 34.572 1.00 54.06 97 PRO A C 1
ATOM 682 O O . PRO A 1 97 ? -9.421 4.325 35.612 1.00 54.06 97 PRO A O 1
ATOM 685 N N . SER A 1 98 ? -8.625 5.621 33.964 1.00 56.22 98 SER A N 1
ATOM 686 C CA . SER A 1 98 ? -9.296 6.856 34.367 1.00 56.22 98 SER A CA 1
ATOM 687 C C . SER A 1 98 ? -10.463 7.165 33.418 1.00 56.22 98 SER A C 1
ATOM 689 O O . SER A 1 98 ? -10.306 7.259 32.203 1.00 56.22 98 SER A O 1
ATOM 691 N N . GLN A 1 99 ? -11.663 7.352 33.980 1.00 56.44 99 GLN A N 1
ATOM 692 C CA . GLN A 1 99 ? -12.934 7.540 33.253 1.00 56.44 99 GLN A CA 1
ATOM 693 C C . GLN A 1 99 ? -12.977 8.733 32.276 1.00 56.44 99 GLN A C 1
ATOM 695 O O . GLN A 1 99 ? -13.971 8.886 31.572 1.00 56.44 99 GLN A O 1
ATOM 700 N N . ASN A 1 100 ? -11.944 9.579 32.235 1.00 57.34 100 ASN A N 1
ATO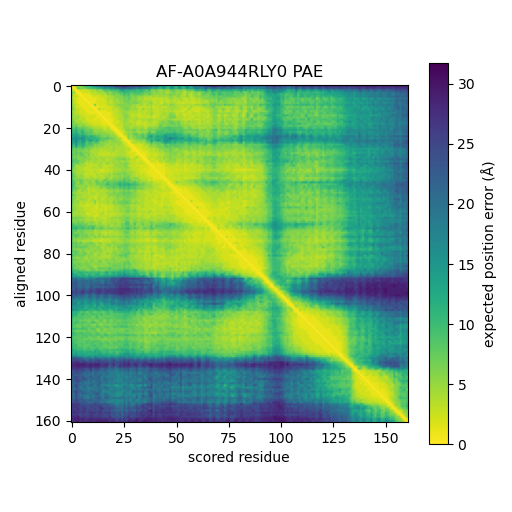M 701 C CA . ASN A 1 100 ? -11.978 10.856 31.528 1.00 57.34 100 ASN A CA 1
ATOM 702 C C . ASN A 1 100 ? -10.744 11.140 30.658 1.00 57.34 100 ASN A C 1
ATOM 704 O O . ASN A 1 100 ? -10.623 12.259 30.167 1.00 57.34 100 ASN A O 1
ATOM 708 N N . ASP A 1 101 ? -9.842 10.168 30.470 1.00 57.12 101 ASP A N 1
ATOM 709 C CA . ASP A 1 101 ? -8.640 10.370 29.655 1.00 57.12 101 ASP A CA 1
ATOM 710 C C . ASP A 1 101 ? -8.654 9.467 28.417 1.00 57.12 101 ASP A C 1
ATOM 712 O O . ASP A 1 101 ? -8.772 8.241 28.506 1.00 57.12 101 ASP A O 1
ATOM 716 N N . VAL A 1 102 ? -8.590 10.086 27.237 1.00 59.81 102 VAL A N 1
ATOM 717 C CA . VAL A 1 102 ? -8.493 9.378 25.956 1.00 59.81 102 VAL A CA 1
ATOM 718 C C . VAL A 1 102 ? -7.019 9.087 25.723 1.00 59.81 102 VAL A C 1
ATOM 720 O O . VAL A 1 102 ? -6.301 9.889 25.130 1.00 59.81 102 VAL A O 1
ATOM 723 N N . GLU A 1 103 ? -6.559 7.938 26.210 1.00 62.25 103 GLU A N 1
ATOM 724 C CA . GLU A 1 103 ? -5.181 7.513 25.988 1.00 62.25 103 GLU A CA 1
ATOM 725 C C . GLU A 1 103 ? -5.035 7.012 24.543 1.00 62.25 103 GLU A C 1
ATOM 727 O O . GLU A 1 103 ? -5.547 5.955 24.157 1.00 62.25 103 GLU A O 1
ATOM 732 N N . TRP A 1 104 ? -4.392 7.829 23.707 1.00 64.25 104 TRP A N 1
ATOM 733 C CA . TRP A 1 104 ? -4.036 7.456 22.342 1.00 64.25 104 TRP A CA 1
ATOM 734 C C . TRP A 1 104 ? -3.053 6.285 22.367 1.00 64.25 104 TRP A C 1
ATOM 736 O O . TRP A 1 104 ? -2.182 6.209 23.232 1.00 64.25 104 TRP A O 1
ATOM 746 N N . TYR A 1 105 ? -3.186 5.368 21.407 1.00 68.19 105 TYR A N 1
ATOM 747 C CA . TYR A 1 105 ? -2.321 4.194 21.338 1.00 68.19 105 TYR A CA 1
ATOM 748 C C . TYR A 1 105 ? -0.844 4.629 21.238 1.00 68.19 105 TYR A C 1
ATOM 750 O O . TYR A 1 105 ? -0.525 5.493 20.413 1.00 68.19 105 TYR A O 1
ATOM 758 N N . PRO A 1 106 ? 0.062 4.083 22.071 1.00 75.56 106 PRO A N 1
ATOM 759 C CA . PRO A 1 106 ? 1.437 4.554 22.142 1.00 75.56 106 PRO A CA 1
ATOM 760 C C . PRO A 1 106 ? 2.132 4.390 20.789 1.00 75.56 106 PRO A C 1
ATOM 762 O O . PRO A 1 106 ? 2.128 3.313 20.189 1.00 75.56 106 PRO A O 1
ATOM 765 N N . ALA A 1 107 ? 2.780 5.460 20.321 1.00 75.62 107 ALA A N 1
ATOM 766 C CA . ALA A 1 107 ? 3.486 5.459 19.039 1.00 75.62 107 ALA A CA 1
ATOM 767 C C . ALA A 1 107 ? 4.566 4.361 18.964 1.00 75.62 107 ALA A C 1
ATOM 769 O O . ALA A 1 107 ? 4.819 3.821 17.890 1.00 75.62 107 ALA A O 1
ATOM 770 N N . GLY A 1 108 ? 5.154 3.982 20.107 1.00 78.00 108 GLY A N 1
ATOM 771 C CA . GLY A 1 108 ? 6.142 2.904 20.200 1.00 78.00 108 GLY A CA 1
ATOM 772 C C . GLY A 1 108 ? 5.614 1.544 19.738 1.00 78.00 108 GLY A C 1
ATOM 773 O O . GLY A 1 108 ? 6.306 0.847 18.998 1.00 78.00 108 GLY A O 1
ATOM 774 N N . ASP A 1 109 ? 4.372 1.195 20.081 1.00 80.69 109 ASP A N 1
ATOM 775 C CA . ASP A 1 109 ? 3.773 -0.076 19.658 1.00 80.69 109 ASP A CA 1
ATOM 776 C C . ASP A 1 109 ? 3.422 -0.064 18.163 1.00 80.69 109 ASP A C 1
ATOM 778 O O . ASP A 1 109 ? 3.564 -1.083 17.484 1.00 80.69 109 ASP A O 1
ATOM 782 N N . MET A 1 110 ? 3.009 1.089 17.619 1.00 80.56 110 MET A N 1
ATOM 783 C CA . MET A 1 110 ? 2.798 1.234 16.171 1.00 80.56 110 MET A CA 1
ATOM 784 C C . MET A 1 110 ? 4.109 1.055 15.405 1.00 80.56 110 MET A C 1
ATOM 786 O O . MET A 1 110 ? 4.146 0.321 14.417 1.00 80.56 110 MET A O 1
ATOM 790 N N . LEU A 1 111 ? 5.189 1.684 15.884 1.00 82.44 111 LEU A N 1
ATOM 791 C CA . LEU A 1 111 ? 6.521 1.518 15.309 1.00 82.44 111 LEU A CA 1
ATOM 792 C C . LEU A 1 111 ? 6.977 0.061 15.390 1.00 82.44 111 LEU A C 1
ATOM 794 O O . LEU A 1 111 ? 7.493 -0.447 14.404 1.00 82.44 111 LEU A O 1
ATOM 798 N N . CYS A 1 112 ? 6.747 -0.620 16.515 1.00 86.75 112 CYS A N 1
ATOM 799 C CA . CYS A 1 112 ? 7.100 -2.028 16.684 1.00 86.75 112 CYS A CA 1
ATOM 800 C C . CYS A 1 112 ? 6.389 -2.927 15.661 1.00 86.75 112 CYS A C 1
ATOM 802 O O . CYS A 1 112 ? 7.014 -3.772 15.028 1.00 86.75 112 CYS A O 1
ATOM 804 N N . TRP A 1 113 ? 5.092 -2.716 15.425 1.00 85.12 113 TRP A N 1
ATOM 805 C CA . TRP A 1 113 ? 4.373 -3.476 14.402 1.00 85.12 113 TRP A CA 1
ATOM 806 C C . TRP A 1 113 ? 4.842 -3.166 12.978 1.00 85.12 113 TRP A C 1
ATOM 808 O O . TRP A 1 113 ? 4.951 -4.083 12.165 1.00 85.12 113 TRP A O 1
ATOM 818 N N . LEU A 1 114 ? 5.131 -1.899 12.668 1.00 85.25 114 LEU A N 1
ATOM 819 C CA . LEU A 1 114 ? 5.653 -1.510 11.356 1.00 85.25 114 LEU A CA 1
ATOM 820 C C . LEU A 1 114 ? 7.050 -2.089 11.106 1.00 85.25 114 LEU A C 1
ATOM 822 O O . LEU A 1 114 ? 7.312 -2.602 10.019 1.00 85.25 114 LEU A O 1
ATOM 826 N N . THR A 1 115 ? 7.938 -2.066 12.102 1.00 87.69 115 THR A N 1
ATOM 827 C CA . THR A 1 115 ? 9.270 -2.671 11.975 1.00 87.69 115 THR A CA 1
ATOM 828 C C . THR A 1 115 ? 9.179 -4.183 11.840 1.00 87.69 115 THR A C 1
ATOM 830 O O . THR A 1 115 ? 9.884 -4.749 11.011 1.00 87.69 115 THR A O 1
ATOM 833 N N . LEU A 1 116 ? 8.280 -4.838 12.579 1.00 89.00 116 LEU A N 1
ATOM 834 C CA . LEU A 1 116 ? 8.064 -6.283 12.494 1.00 89.00 116 LEU A CA 1
ATOM 835 C C . LEU A 1 116 ? 7.490 -6.691 11.131 1.00 89.00 116 LEU A C 1
ATOM 837 O O . LEU A 1 116 ? 7.912 -7.698 10.566 1.00 89.00 116 LEU A O 1
ATOM 841 N N . LEU A 1 117 ? 6.598 -5.879 10.559 1.00 87.38 117 LEU A N 1
ATOM 842 C CA . LEU A 1 117 ? 6.084 -6.052 9.200 1.00 87.38 117 LEU A CA 1
ATOM 843 C C . LEU A 1 117 ? 7.220 -5.985 8.173 1.00 87.38 117 LEU A C 1
ATOM 845 O O . LEU A 1 117 ? 7.380 -6.916 7.385 1.00 87.38 117 LEU A O 1
ATOM 849 N N . VAL A 1 118 ? 8.040 -4.930 8.199 1.00 85.69 118 VAL A N 1
ATOM 850 C CA . VAL A 1 118 ? 9.163 -4.778 7.257 1.00 85.69 118 VAL A CA 1
ATOM 851 C C . VAL A 1 118 ? 10.196 -5.887 7.451 1.00 85.69 118 VAL A C 1
ATOM 853 O O . VAL A 1 118 ? 10.649 -6.481 6.475 1.00 85.69 118 VAL A O 1
ATOM 856 N N . ALA A 1 119 ? 10.529 -6.224 8.698 1.00 87.94 119 ALA A N 1
ATOM 857 C CA . ALA A 1 119 ? 11.425 -7.331 9.013 1.00 87.94 119 ALA A CA 1
ATOM 858 C C . ALA A 1 119 ? 10.880 -8.669 8.489 1.00 87.94 119 ALA A C 1
ATOM 860 O O . ALA A 1 119 ? 11.637 -9.458 7.931 1.00 87.94 119 ALA A O 1
ATOM 861 N N . GLY A 1 120 ? 9.571 -8.905 8.606 1.00 87.25 120 GLY A N 1
ATOM 862 C CA . GLY A 1 120 ? 8.901 -10.081 8.058 1.00 87.25 120 GLY A CA 1
ATOM 863 C C . GLY A 1 120 ? 8.967 -10.137 6.532 1.00 87.25 120 GLY A C 1
ATOM 864 O O . GLY A 1 120 ? 9.302 -11.182 5.981 1.00 87.25 120 GLY A O 1
ATOM 865 N N . ILE A 1 121 ? 8.725 -9.016 5.844 1.00 85.81 121 ILE A N 1
ATOM 866 C CA . ILE A 1 121 ? 8.870 -8.933 4.381 1.00 85.81 121 ILE A CA 1
ATOM 867 C C . ILE A 1 121 ? 10.310 -9.244 3.969 1.00 85.81 121 ILE A C 1
ATOM 869 O O . ILE A 1 121 ? 10.524 -10.048 3.064 1.00 85.81 121 ILE A O 1
ATOM 873 N N . LEU A 1 122 ? 11.295 -8.649 4.646 1.00 85.38 122 LEU A N 1
ATOM 874 C CA . LEU A 1 122 ? 12.708 -8.901 4.371 1.00 85.38 122 LEU A CA 1
ATOM 875 C C . LEU A 1 122 ? 13.077 -10.366 4.612 1.00 85.38 122 LEU A C 1
ATOM 877 O O . LEU A 1 122 ? 13.774 -10.951 3.792 1.00 85.38 122 LEU A O 1
ATOM 881 N N . LEU A 1 123 ? 12.577 -10.979 5.686 1.00 88.19 123 LEU A N 1
ATOM 882 C CA . LEU A 1 123 ? 12.795 -12.395 5.975 1.00 88.19 123 LEU A CA 1
ATOM 883 C C . LEU A 1 123 ? 12.200 -13.297 4.884 1.00 88.19 123 LEU A C 1
ATOM 885 O O . LEU A 1 123 ? 12.843 -14.238 4.433 1.00 88.19 123 LEU A O 1
ATOM 889 N N . VAL A 1 124 ? 10.978 -13.014 4.431 1.00 85.50 124 VAL A N 1
ATOM 890 C CA . VAL A 1 124 ? 10.356 -13.774 3.338 1.00 85.50 124 VAL A CA 1
ATOM 891 C C . VAL A 1 124 ? 11.143 -13.588 2.043 1.00 85.50 124 VAL A C 1
ATOM 893 O O . VAL A 1 124 ? 11.390 -14.563 1.339 1.00 85.50 124 VAL A O 1
ATOM 896 N N . ALA A 1 125 ? 11.590 -12.367 1.746 1.00 81.62 125 ALA A N 1
ATOM 897 C CA . ALA A 1 125 ? 12.402 -12.083 0.569 1.00 81.62 125 ALA A CA 1
ATOM 898 C C . ALA A 1 125 ? 13.753 -12.815 0.606 1.00 81.62 125 ALA A C 1
ATOM 900 O O . ALA A 1 125 ? 14.174 -13.369 -0.412 1.00 81.62 125 ALA A O 1
ATOM 901 N N . THR A 1 126 ? 14.423 -12.876 1.762 1.00 80.62 126 THR A N 1
ATOM 902 C CA . THR A 1 126 ? 15.686 -13.617 1.904 1.00 80.62 126 THR A CA 1
ATOM 903 C C . THR A 1 126 ? 15.466 -15.119 1.786 1.00 80.62 126 THR A C 1
ATOM 905 O O . THR A 1 126 ? 16.199 -15.771 1.049 1.00 80.62 126 THR A O 1
ATOM 908 N N . LEU A 1 127 ? 14.426 -15.674 2.415 1.00 83.00 127 LEU A N 1
ATOM 909 C CA . LEU A 1 127 ? 14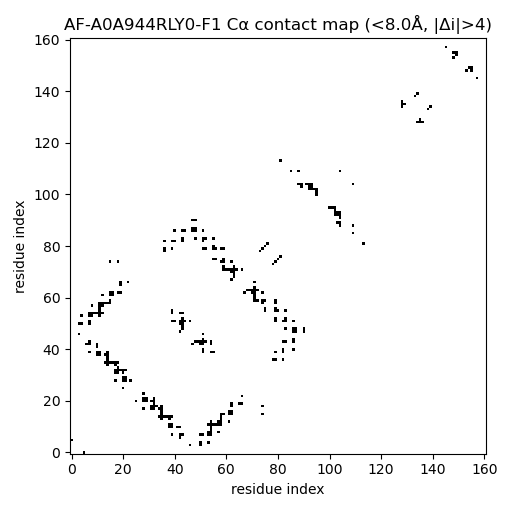.084 -17.093 2.283 1.00 83.00 127 LEU A CA 1
ATOM 910 C C . LEU A 1 127 ? 13.729 -17.466 0.838 1.00 83.00 127 LEU A C 1
ATOM 912 O O . LEU A 1 127 ? 14.222 -18.470 0.327 1.00 83.00 127 LEU A O 1
ATOM 916 N N . ALA A 1 128 ? 12.938 -16.640 0.151 1.00 79.00 128 ALA A N 1
ATOM 917 C CA . ALA A 1 128 ? 12.625 -16.833 -1.262 1.00 79.00 128 ALA A CA 1
ATOM 918 C C . ALA A 1 128 ? 13.893 -16.788 -2.133 1.00 79.00 128 ALA A C 1
ATOM 920 O O . ALA A 1 128 ? 14.059 -17.626 -3.015 1.00 79.00 128 ALA A O 1
ATOM 921 N N . SER A 1 129 ? 14.824 -15.877 -1.831 1.00 71.31 129 SER A N 1
ATOM 922 C CA . SER A 1 129 ? 16.108 -15.759 -2.541 1.00 71.31 129 SER A CA 1
ATOM 923 C C . SER A 1 129 ? 17.031 -16.963 -2.324 1.00 71.31 129 SER A C 1
ATOM 925 O O . SER A 1 129 ? 17.822 -17.290 -3.201 1.00 71.31 129 SER A O 1
ATOM 927 N N . LEU A 1 130 ? 16.946 -17.627 -1.167 1.00 73.00 130 LEU A N 1
ATOM 928 C CA . LEU A 1 130 ? 17.689 -18.860 -0.878 1.00 73.00 130 LEU A CA 1
ATOM 929 C C . LEU A 1 130 ? 17.068 -20.098 -1.545 1.00 73.00 130 LEU A C 1
ATOM 931 O O . LEU A 1 130 ? 17.757 -21.095 -1.736 1.00 73.00 130 LEU A O 1
ATOM 935 N N . SER A 1 131 ? 15.775 -20.035 -1.873 1.00 64.62 131 SER A N 1
ATOM 936 C CA . SER A 1 131 ? 14.992 -21.148 -2.433 1.00 64.62 131 SER A CA 1
ATOM 937 C C . SER A 1 131 ? 14.945 -21.152 -3.965 1.00 64.62 131 SER A C 1
ATOM 939 O O . SER A 1 131 ? 14.506 -22.132 -4.560 1.00 64.62 131 SER A O 1
ATOM 941 N N . GLY A 1 132 ? 15.328 -20.047 -4.610 1.00 61.44 132 GLY A N 1
ATOM 942 C CA . GLY A 1 132 ? 15.293 -19.911 -6.062 1.00 61.44 132 GLY A CA 1
ATOM 943 C C . GLY A 1 132 ? 16.456 -20.640 -6.733 1.00 61.44 132 GLY A C 1
ATOM 944 O O . GLY A 1 132 ? 17.611 -20.288 -6.517 1.00 61.44 132 GLY A O 1
ATOM 945 N N . GLU A 1 133 ? 16.154 -21.600 -7.612 1.00 55.47 133 GLU A N 1
ATOM 946 C CA . GLU A 1 133 ? 17.137 -22.311 -8.453 1.00 55.47 133 GLU A CA 1
ATOM 947 C C . GLU A 1 133 ? 17.900 -21.394 -9.435 1.00 55.47 133 GLU A C 1
ATOM 949 O O . GLU A 1 133 ? 18.863 -21.824 -10.061 1.00 55.47 133 GLU A O 1
ATOM 954 N N . HIS A 1 134 ? 17.513 -20.119 -9.550 1.00 48.50 134 HIS A N 1
ATOM 955 C CA . HIS A 1 134 ? 18.159 -19.118 -10.398 1.00 48.50 134 HIS A CA 1
ATOM 956 C C . HIS A 1 134 ? 18.642 -17.951 -9.533 1.00 48.50 134 HIS A C 1
ATOM 958 O O . HIS A 1 134 ? 17.878 -17.031 -9.271 1.00 48.50 134 HIS A O 1
ATOM 964 N N . GLY A 1 135 ? 19.902 -18.015 -9.091 1.00 54.91 135 GLY A N 1
ATOM 965 C CA . GLY A 1 135 ? 20.670 -16.884 -8.563 1.00 54.91 135 GLY A CA 1
ATOM 966 C C . GLY A 1 135 ? 20.091 -16.181 -7.327 1.00 54.91 135 GLY A C 1
ATOM 967 O O . GLY A 1 135 ? 19.137 -15.416 -7.410 1.00 54.91 135 GLY A O 1
ATOM 968 N N . SER A 1 136 ? 20.776 -16.337 -6.188 1.00 68.25 136 SER A N 1
ATOM 969 C CA . SER A 1 136 ? 20.693 -15.450 -5.009 1.00 68.25 136 SER A CA 1
ATOM 970 C C . SER A 1 136 ? 20.610 -13.959 -5.398 1.00 68.25 136 SER A C 1
ATOM 972 O O . SER A 1 136 ? 20.969 -13.601 -6.511 1.00 68.25 136 SER A O 1
ATOM 974 N N . LEU A 1 137 ? 20.234 -13.053 -4.484 1.00 64.50 137 LEU A N 1
ATOM 975 C CA . LEU A 1 137 ? 20.201 -11.586 -4.680 1.00 64.50 137 LEU A CA 1
ATOM 976 C C . LEU A 1 137 ? 21.387 -11.036 -5.508 1.00 64.50 137 LEU A C 1
ATOM 978 O O . LEU A 1 137 ? 21.224 -10.110 -6.298 1.00 64.50 137 LEU A O 1
ATOM 982 N N . SER A 1 138 ? 22.567 -11.647 -5.367 1.00 70.19 138 SER A N 1
ATOM 983 C CA . SER A 1 138 ? 23.758 -11.338 -6.165 1.00 70.19 138 SER A CA 1
ATOM 984 C C . SER A 1 138 ? 23.575 -11.515 -7.681 1.00 70.19 138 SER A C 1
ATOM 986 O O . SER A 1 138 ? 24.121 -10.715 -8.426 1.00 70.19 138 SER A O 1
ATOM 988 N N . GLY A 1 139 ? 22.816 -12.522 -8.123 1.00 72.19 139 GLY A N 1
ATOM 989 C CA . GLY A 1 139 ? 22.451 -12.796 -9.515 1.00 72.19 139 GLY A CA 1
ATOM 990 C C . GLY A 1 139 ? 21.488 -11.761 -10.100 1.00 72.19 139 GLY A C 1
ATOM 991 O O . GLY A 1 139 ? 21.666 -11.319 -11.228 1.00 72.19 139 GLY A O 1
ATOM 992 N N . LEU A 1 140 ? 20.510 -11.302 -9.312 1.00 72.88 140 LEU A N 1
ATOM 993 C CA . LEU A 1 140 ? 19.615 -10.209 -9.717 1.00 72.88 140 LEU A CA 1
ATOM 994 C C . LEU A 1 140 ? 20.358 -8.872 -9.815 1.00 72.88 140 LEU A C 1
ATOM 996 O O . LEU A 1 140 ? 20.099 -8.078 -10.717 1.00 72.88 140 LEU A O 1
ATOM 1000 N N . ILE A 1 141 ? 21.287 -8.623 -8.887 1.00 79.31 141 ILE A N 1
ATOM 1001 C CA . ILE A 1 141 ? 22.137 -7.430 -8.910 1.00 79.31 141 ILE A CA 1
ATOM 1002 C C . ILE A 1 141 ? 23.078 -7.475 -10.113 1.00 79.31 141 ILE A C 1
ATOM 1004 O O . ILE A 1 141 ? 23.201 -6.461 -10.792 1.00 79.31 141 ILE A O 1
ATOM 1008 N N . SER A 1 142 ? 23.704 -8.620 -10.405 1.00 79.81 142 SER A N 1
ATOM 1009 C CA . SER A 1 142 ? 24.546 -8.755 -11.595 1.00 79.81 142 SER A CA 1
ATOM 1010 C C . SER A 1 142 ? 23.738 -8.599 -12.877 1.00 79.81 142 SER A C 1
ATOM 1012 O O . SER A 1 142 ? 24.120 -7.784 -13.695 1.00 79.81 142 SER A O 1
ATOM 1014 N N . ASP A 1 143 ? 22.575 -9.243 -13.022 1.00 81.38 143 ASP A N 1
ATOM 1015 C CA . ASP A 1 143 ? 21.761 -9.121 -14.245 1.00 81.38 143 ASP A CA 1
ATOM 1016 C C . ASP A 1 143 ? 21.304 -7.671 -14.488 1.00 81.38 143 ASP A C 1
ATOM 1018 O O . ASP A 1 143 ? 21.293 -7.171 -15.612 1.00 81.38 143 ASP A O 1
ATOM 1022 N N . ASN A 1 144 ? 20.962 -6.948 -13.418 1.00 82.31 144 ASN A N 1
ATOM 1023 C CA . ASN A 1 144 ? 20.570 -5.548 -13.531 1.00 82.31 144 ASN A CA 1
ATOM 1024 C C . ASN A 1 144 ? 21.768 -4.625 -13.816 1.00 82.31 144 ASN A C 1
ATOM 1026 O O . ASN A 1 144 ? 21.640 -3.684 -14.598 1.00 82.31 144 ASN A O 1
ATOM 1030 N N . LEU A 1 145 ? 22.932 -4.889 -13.210 1.00 84.62 145 LEU A N 1
ATOM 1031 C CA . LEU A 1 145 ? 24.173 -4.175 -13.522 1.00 84.62 145 LEU A CA 1
ATOM 1032 C C . LEU A 1 145 ? 24.617 -4.439 -14.958 1.00 84.62 145 LEU A C 1
ATOM 1034 O O . LEU A 1 145 ? 25.035 -3.496 -15.622 1.00 84.62 145 LEU A O 1
ATOM 1038 N N . ASP A 1 146 ? 24.455 -5.663 -15.452 1.00 84.19 146 ASP A N 1
ATOM 1039 C CA . ASP A 1 146 ? 24.815 -6.047 -16.809 1.00 84.19 146 ASP A CA 1
ATOM 1040 C C . ASP A 1 146 ? 23.947 -5.315 -17.832 1.00 84.19 146 ASP A C 1
ATOM 1042 O O . ASP A 1 146 ? 24.462 -4.750 -18.795 1.00 84.19 146 ASP A O 1
ATOM 1046 N N . ARG A 1 147 ? 22.636 -5.221 -17.579 1.00 81.88 147 ARG A N 1
ATOM 1047 C CA . ARG A 1 147 ? 21.713 -4.421 -18.403 1.00 81.88 147 ARG A CA 1
ATOM 1048 C C . ARG A 1 147 ? 22.086 -2.941 -18.423 1.00 81.88 147 ARG A C 1
ATOM 1050 O O . ARG A 1 147 ? 22.005 -2.301 -19.469 1.00 81.88 147 ARG A O 1
ATOM 1057 N N . VAL A 1 148 ? 22.482 -2.385 -17.277 1.00 84.44 148 VAL A N 1
ATOM 1058 C CA . VAL A 1 148 ? 22.912 -0.981 -17.179 1.00 84.44 148 VAL A CA 1
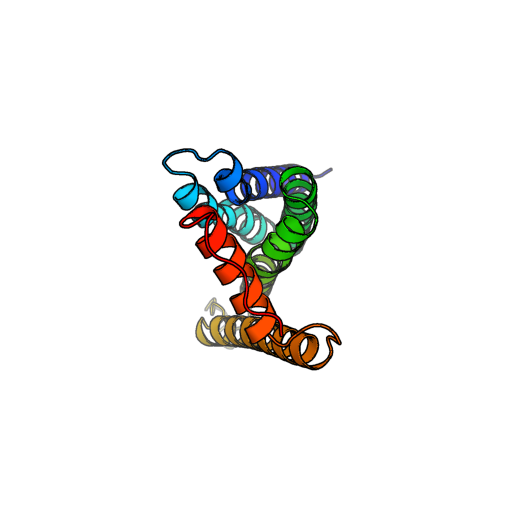ATOM 1059 C C . VAL A 1 148 ? 24.245 -0.770 -17.894 1.00 84.44 148 VAL A C 1
ATOM 1061 O O . VAL A 1 148 ? 24.394 0.220 -18.611 1.00 84.44 148 VAL A O 1
ATOM 1064 N N . LEU A 1 149 ? 25.197 -1.694 -17.745 1.00 83.69 149 LEU A N 1
ATOM 1065 C CA . LEU A 1 149 ? 26.478 -1.622 -18.438 1.00 83.69 149 LEU A CA 1
ATOM 1066 C C . LEU A 1 149 ? 26.297 -1.752 -19.948 1.00 83.69 149 LEU A C 1
ATOM 1068 O O . LEU A 1 149 ? 26.866 -0.944 -20.665 1.00 83.69 149 LEU A O 1
ATOM 1072 N N . GLN A 1 150 ? 25.466 -2.673 -20.438 1.00 83.62 150 GLN A N 1
ATOM 1073 C CA . GLN A 1 150 ? 25.159 -2.794 -21.869 1.00 83.62 150 GLN A CA 1
ATOM 1074 C C . GLN A 1 150 ? 24.479 -1.543 -22.431 1.00 83.62 150 GLN A C 1
ATOM 1076 O O . GLN A 1 150 ? 24.748 -1.149 -23.564 1.00 83.62 150 GLN A O 1
ATOM 1081 N N . ALA A 1 151 ? 23.628 -0.880 -21.644 1.00 82.75 151 ALA A N 1
ATOM 1082 C CA . ALA A 1 151 ? 23.000 0.373 -22.055 1.00 82.75 151 ALA A CA 1
ATOM 1083 C C . ALA A 1 151 ? 23.997 1.547 -22.145 1.00 82.75 151 ALA A C 1
ATOM 1085 O O . ALA A 1 151 ? 23.778 2.473 -22.925 1.00 82.75 151 ALA A O 1
ATOM 1086 N N . LEU A 1 152 ? 25.076 1.525 -21.352 1.00 81.81 152 LEU A N 1
ATOM 1087 C CA . LEU A 1 152 ? 26.104 2.576 -21.308 1.00 81.81 152 LEU A CA 1
ATOM 1088 C C . LEU A 1 152 ? 27.331 2.275 -22.187 1.00 81.81 152 LEU A C 1
ATOM 1090 O O . LEU A 1 152 ? 27.985 3.201 -22.664 1.00 81.81 152 LEU A O 1
ATOM 1094 N N . ALA A 1 153 ? 27.643 1.000 -22.390 1.00 81.69 153 ALA A N 1
ATOM 1095 C CA . ALA A 1 153 ? 28.786 0.476 -23.122 1.00 81.69 153 ALA A CA 1
ATOM 1096 C C . ALA A 1 153 ? 28.333 -0.746 -23.950 1.00 81.69 153 ALA A C 1
ATOM 1098 O O . ALA A 1 153 ? 28.487 -1.886 -23.509 1.00 81.69 153 ALA A O 1
ATOM 1099 N N . PRO A 1 154 ? 27.780 -0.528 -25.158 1.00 73.81 154 PRO A N 1
ATOM 1100 C CA . PRO A 1 154 ? 27.227 -1.601 -25.991 1.00 73.81 154 PRO A CA 1
ATOM 1101 C C . PRO A 1 154 ? 28.280 -2.599 -26.508 1.00 73.81 154 PRO A C 1
ATOM 1103 O O . PRO A 1 154 ? 27.917 -3.671 -26.977 1.00 73.81 154 PRO A O 1
ATOM 1106 N N . GLU A 1 155 ? 29.570 -2.268 -26.399 1.00 73.19 155 GLU A N 1
ATOM 1107 C CA . GLU A 1 155 ? 30.713 -3.123 -26.766 1.00 73.19 155 GLU A CA 1
ATOM 1108 C C . GLU A 1 155 ? 31.052 -4.177 -25.686 1.00 73.19 155 GLU A C 1
ATOM 1110 O O . GLU A 1 155 ? 31.987 -4.958 -25.850 1.00 73.19 155 GLU A O 1
ATOM 1115 N N . TRP A 1 156 ? 30.385 -4.141 -24.528 1.00 67.94 156 TRP A N 1
ATOM 1116 C CA . TRP A 1 156 ? 30.734 -4.979 -23.384 1.00 67.94 156 TRP A CA 1
ATOM 1117 C C . TRP A 1 156 ? 30.063 -6.357 -23.467 1.00 67.94 156 TRP A C 1
ATOM 1119 O O . TRP A 1 156 ? 28.839 -6.474 -23.378 1.00 67.94 156 TRP A O 1
ATOM 1129 N N . GLU A 1 157 ? 30.872 -7.409 -23.620 1.00 68.12 157 GLU A N 1
ATOM 1130 C CA . GLU A 1 157 ? 30.415 -8.799 -23.531 1.00 68.12 157 GLU A CA 1
ATOM 1131 C C . GLU A 1 157 ? 30.267 -9.225 -22.057 1.00 68.12 157 GLU A C 1
ATOM 1133 O O . GLU A 1 157 ? 31.221 -9.085 -21.280 1.00 68.12 157 GLU A O 1
ATOM 1138 N N . PRO A 1 158 ? 29.091 -9.742 -21.649 1.00 65.81 158 PRO A N 1
ATOM 1139 C CA . PRO A 1 158 ? 28.897 -10.262 -20.302 1.00 65.81 158 PRO A CA 1
ATOM 1140 C C . PRO A 1 158 ? 29.815 -11.468 -20.071 1.00 65.81 158 PRO A C 1
ATOM 1142 O O . PRO A 1 158 ? 30.028 -12.293 -20.959 1.00 65.81 158 PRO A O 1
ATOM 1145 N N . ALA A 1 159 ? 30.396 -11.563 -18.875 1.00 64.75 159 ALA A N 1
ATOM 1146 C CA . ALA A 1 159 ? 31.301 -12.655 -18.538 1.00 64.75 159 ALA A CA 1
ATOM 1147 C C . ALA A 1 159 ? 30.513 -13.968 -18.400 1.00 64.75 159 ALA A C 1
ATOM 1149 O O . ALA A 1 159 ? 29.735 -14.097 -17.456 1.00 64.75 159 ALA A O 1
ATOM 1150 N N . ASP A 1 160 ? 30.752 -14.929 -19.301 1.00 54.09 160 ASP A N 1
ATOM 1151 C CA . ASP A 1 160 ? 30.191 -16.286 -19.238 1.00 54.09 160 ASP A CA 1
ATOM 1152 C C . ASP A 1 160 ? 30.399 -16.888 -17.836 1.00 54.09 160 ASP A C 1
ATOM 1154 O O . ASP A 1 160 ? 31.536 -17.122 -17.402 1.00 54.09 160 ASP A O 1
ATOM 1158 N N . ARG A 1 161 ? 29.300 -17.106 -17.107 1.00 55.69 161 ARG A N 1
ATOM 1159 C CA . ARG A 1 161 ? 29.275 -17.755 -15.791 1.00 55.69 161 ARG A CA 1
ATOM 1160 C C . ARG A 1 161 ? 28.088 -18.689 -15.663 1.00 55.69 161 ARG A C 1
ATOM 1162 O O . ARG A 1 161 ? 26.965 -18.255 -15.993 1.00 55.69 161 ARG A O 1
#

Foldseek 3Di:
DPPLLVQLLVLLVQLLCLCLLVVVVDDCSVVSNVCSQVSLLVSCQVPHLVSLLSSLVSNLVSLCVRVNPVSSVCSNLVRSVLSSLLSHQQVPFDPDPDPPDRDGRDVVVSVVVVVVSVVVVVVVVQVVQVVDPQHRVVRVVLVVVVVVCCVVPVVDDDDDD

Sequence (161 aa):
MSKDTLIAIGAGVLSAFAATAFISHAPGAMMLVYMADLPLFMAGLAFGPQSAALSGAVGFMIAGMLGGGLAAGIFGLMQALPVWLVVRQMVLKRPSPSQNDVEWYPAGDMLCWLTLLVAGILLVATLASLSGEHGSLSGLISDNLDRVLQALAPEWEPADR

Secondary structure (DSSP, 8-state):
--HHHHHHHHHHHHHHHHHTGGGGT-TTHHHHHHHTHHHHHHHHHHH-HHHHHHHHHHHHHHHHHHHHHHHHHHHIIIIIHHHHHHHHHHHS----SSTT---PPPHHHHHHHHHHHHHHHHHHHHHHHHH-SS--HHHHHHHHHHHHHHHH-TT------

Radius of gyration: 20.38 Å; Cα contacts (8 Å, |Δi|>4): 177; chains: 1; bounding box: 55×39×61 Å

Solvent-accessible surface area (backbone atoms only — not comparable to full-atom values): 8575 Å² total; per-residue (Å²): 134,59,71,66,56,55,50,11,42,53,21,6,49,54,17,20,52,21,54,51,29,57,79,70,72,45,95,60,19,69,61,34,36,72,50,16,53,52,42,36,44,52,31,8,67,74,68,33,44,67,29,15,48,48,8,30,51,45,14,25,53,50,22,23,74,76,59,34,70,67,40,15,49,49,42,36,65,73,42,30,48,54,46,29,51,51,32,42,49,64,69,55,67,59,86,46,96,50,99,84,52,88,57,71,65,58,66,66,61,55,50,50,52,53,52,50,50,53,51,49,53,52,49,52,52,50,52,51,33,72,68,42,95,70,54,41,68,68,45,57,51,47,55,53,49,49,54,52,44,39,74,77,38,78,86,60,78,80,80,92,125

Nearest PDB structures (foldseek):
  7tbl-assembly1_A6-7  TM=3.376E-01  e=9.277E+00  Homo sapiens

=== Feature glossary ===
A reading guide for the features in this record.

Start from the sequence.

  · Sequence gives the chain of amino acids in standard one-letter code (A=alanine, C=cysteine, …, Y=tyrosine), read N→C. It is the only feature that is directly encoded by the gene; all structural features are derived from the folded form of this sequence.

Fold it, and you get atomic coordinates and the backbone conformation that goes with them.

  · The mmCIF table is the protein's shape written out atom by atom. For each backbone N, Cα, C, and carbonyl O, it records an (x, y, z) coordinate triple in Å plus the residue type, chain letter, and residue number.

  · Backbone dihedral angles. Every residue except chain termini has a φ (preceding-C → N → Cα → C) and a ψ (N → Cα → C → next-N). They are reported in degrees following the IUPAC sign convention. Secondary structure is essentially a statement about which (φ, ψ) basin each residue occupies.

  · DSSP 8-state secondary structure assigns each residue one of H (α-helix), G (3₁₀-helix), I (π-helix), E (extended β-strand), B (isolated β-bridge), T (hydrogen-bonded turn), S (bend), or '-' (coil). The assignment is computed from backbone hydrogen-bond geometry via the Kabsch–Sander algorithm.

  · P-SEA three-state annotation labels each residue as helix, strand, or coil based purely on the geometry of the Cα trace. It serves as a fallback when the full backbone (and thus DSSP) is unavailable.

Summarize the fold with a handful of shape descriptors and a per-residue structural alphabet.

  · Radius of gyration (Rg) is the root-mean-square distance of Cα atoms from their centroid — a single number for overall size and compactness. A globular domain of N residues has Rg ≈ 2.2·N^0.38 Å; an extended or disordered chain has a much larger Rg. The Cα contact count is the number of residue pairs whose Cα atoms are within 8 Å and are more than four positions apart in sequence — a standard proxy for tertiary packing density. The bounding box is the smallest axis-aligned box enclosing all Cα atoms.

  · Foldseek's 3Di representation compresses backbone geometry into a per-residue letter drawn from a learned twenty-state alphabet. It captures the tertiary interaction pattern around each residue — which residues are packed against it in space, regardless of where they are in sequence.

  · Accessible surface area quantifies burial. A residue with SASA near zero is packed into the hydrophobic core; one with SASA >100 Å² sits on the surface. Computed here via the Shrake–Rupley numerical algorithm with a 1.4 Å probe.

Ask how reliable the model is.

  · For AlphaFold models, the B-factor field carries pLDDT — the model's own estimate of local accuracy on a 0–100 scale. Regions with pLDDT<50 should be treated as essentially unmodeled; they often correspond to intrinsically disordered segments.

  · For experimental (PDB) structures, the B-factor (temperature factor) quantifies the positional spread of each atom in the crystal — a combination of thermal vibration and static disorder — in units of Å². High B-factors mark flexible loops or poorly resolved regions; low B-factors mark the rigid, well-ordered core.

  · PAE(i, j) answers: if I align the predicted and true structures on residue i, how far off (in Å) do I expect residue j to be? A block-diagonal PAE matrix with low values on the blocks and high values off-diagonal is the signature of a multi-domain protein with confidently predicted domains but uncertain inter-domain orientation.

Place it in context: what it resembles, what it is annotated as, and how it looks.

  · Structural nearest neighbors (via Foldseek easy-search vs the PDB). Reported per hit: target PDB id, E-value, and alignment TM-score. A TM-score above ~0.5 is the conventional threshold for 'same fold'.

  · Functional annotations link the protein to curated databases. InterPro entries identify conserved domains and families by matching the sequence against member-database signatures (Pfam, PROSITE, CDD, …). Gene Ontology (GO) terms describe molecular function, biological process, and cellular component in a controlled vocabulary. CATH places the structure in a hierarchical fold classification (Class/Architecture/Topology/Homologous-superfamily). The organism is the source species.

  · Plot images: a contact map (which residues are close in 3D, as an N×N binary image), a Ramachandran scatter (backbone torsion angles, revealing secondary-structure composition at a glance), and — for AlphaFold structures — a PAE heatmap (pairwise prediction confidence).

  · Structure images are PyMOL renders from six orthogonal camera directions. Cartoon representation draws helices as coils and strands as arrows; sticks shows the backbone as bonds; surface shows the solvent-excluded envelope. Rainbow coloring maps sequence position to hue (blue→red, N→C); chain coloring assigns a distinct color per polypeptide.